Protein AF-A0A0G0A9K8-F1 (afdb_monomer_lite)

Structure (mmCIF, N/CA/C/O backbone):
data_AF-A0A0G0A9K8-F1
#
_entry.id   AF-A0A0G0A9K8-F1
#
loop_
_atom_site.group_PDB
_atom_site.id
_atom_site.type_symbol
_atom_site.label_atom_id
_atom_site.label_alt_id
_atom_site.label_comp_id
_atom_site.label_asym_id
_atom_site.label_entity_id
_atom_site.label_seq_id
_atom_site.pdbx_PDB_ins_code
_atom_site.Cartn_x
_atom_site.Cartn_y
_atom_site.Cartn_z
_atom_site.occupancy
_atom_site.B_iso_or_equiv
_atom_site.auth_seq_id
_atom_site.auth_comp_id
_atom_site.auth_asym_id
_atom_site.auth_atom_id
_atom_site.pdbx_PDB_model_num
ATOM 1 N N . MET A 1 1 ? 9.043 -8.212 -7.485 1.00 81.31 1 MET A N 1
ATOM 2 C CA . MET A 1 1 ? 7.709 -7.744 -7.931 1.00 81.31 1 MET A CA 1
ATOM 3 C C . MET A 1 1 ? 7.529 -8.102 -9.411 1.00 81.31 1 MET A C 1
ATOM 5 O O . MET A 1 1 ? 8.458 -7.882 -10.172 1.00 81.31 1 MET A O 1
ATOM 9 N N . THR A 1 2 ? 6.404 -8.692 -9.839 1.00 91.94 2 THR A N 1
ATOM 10 C CA . THR A 1 2 ? 6.157 -9.067 -11.262 1.00 91.94 2 THR A CA 1
ATOM 11 C C . THR A 1 2 ? 5.418 -7.984 -12.055 1.00 91.94 2 THR A C 1
ATOM 13 O O . THR A 1 2 ? 5.213 -8.096 -13.265 1.00 91.94 2 THR A O 1
ATOM 16 N N . ARG A 1 3 ? 5.012 -6.910 -11.375 1.00 93.94 3 ARG A N 1
ATOM 17 C CA . ARG A 1 3 ? 4.340 -5.746 -11.949 1.00 93.94 3 ARG A CA 1
ATOM 18 C C . ARG A 1 3 ? 4.954 -4.488 -11.365 1.00 93.94 3 ARG A C 1
ATOM 20 O O . ARG A 1 3 ? 5.275 -4.513 -10.195 1.00 93.94 3 ARG A O 1
ATOM 27 N N . THR A 1 4 ? 5.132 -3.418 -12.131 1.00 94.50 4 THR A N 1
ATOM 28 C CA . THR A 1 4 ? 5.605 -2.123 -11.610 1.00 94.50 4 THR A CA 1
ATOM 29 C C . THR A 1 4 ? 5.423 -1.006 -12.638 1.00 94.50 4 THR A C 1
ATOM 31 O O . THR A 1 4 ? 5.342 -1.245 -13.853 1.00 94.50 4 THR A O 1
ATOM 34 N N . ILE A 1 5 ? 5.386 0.232 -12.154 1.00 94.12 5 ILE A N 1
ATOM 35 C CA . ILE A 1 5 ? 5.440 1.443 -12.978 1.00 94.12 5 ILE A CA 1
ATOM 36 C C . ILE A 1 5 ? 6.920 1.789 -13.206 1.00 94.12 5 ILE A C 1
ATOM 38 O O . ILE A 1 5 ? 7.714 1.727 -12.278 1.00 94.12 5 ILE A O 1
ATOM 42 N N . GLY A 1 6 ? 7.306 2.153 -14.434 1.00 92.69 6 GLY A N 1
ATOM 43 C CA . GLY A 1 6 ? 8.718 2.365 -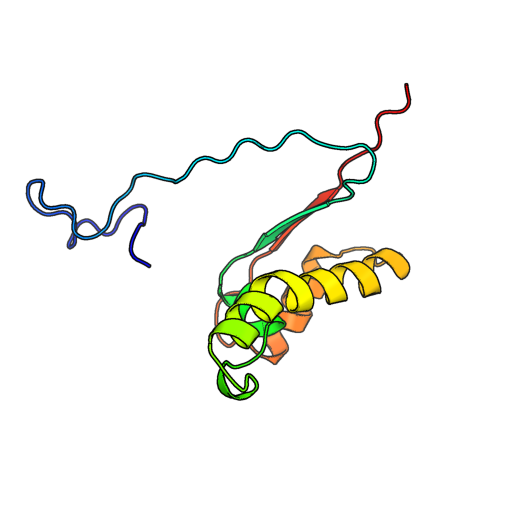14.794 1.00 92.69 6 GLY A CA 1
ATOM 44 C C . GLY A 1 6 ? 9.384 1.094 -15.325 1.00 92.69 6 GLY A C 1
ATOM 45 O O . GLY A 1 6 ? 8.764 0.399 -16.132 1.00 92.69 6 GLY A O 1
ATOM 46 N N . ASP A 1 7 ? 10.620 0.802 -14.911 1.00 92.94 7 ASP A N 1
ATOM 47 C CA . ASP A 1 7 ? 11.368 -0.419 -15.268 1.00 92.94 7 ASP A CA 1
ATOM 48 C C . ASP A 1 7 ? 11.401 -0.722 -16.775 1.00 92.94 7 ASP A C 1
ATOM 50 O O . ASP A 1 7 ? 11.196 -1.847 -17.233 1.00 92.94 7 ASP A O 1
ATOM 54 N N . PHE A 1 8 ? 11.658 0.315 -17.576 1.00 91.75 8 PHE A N 1
ATOM 55 C CA . PHE A 1 8 ? 11.599 0.236 -19.038 1.00 91.75 8 PHE A CA 1
ATOM 56 C C . PHE A 1 8 ? 12.572 -0.785 -19.635 1.00 91.75 8 PHE A C 1
ATOM 58 O O . PHE A 1 8 ? 12.260 -1.385 -20.661 1.00 91.75 8 PHE A O 1
ATOM 65 N N . MET A 1 9 ? 13.706 -1.048 -18.974 1.00 92.94 9 MET A N 1
ATOM 66 C CA . MET A 1 9 ? 14.647 -2.091 -19.402 1.00 92.94 9 MET A CA 1
ATOM 67 C C . MET A 1 9 ? 14.023 -3.497 -19.428 1.00 92.94 9 MET A C 1
ATOM 69 O O . MET A 1 9 ? 14.488 -4.354 -20.172 1.00 92.94 9 MET A O 1
ATOM 73 N N . PHE A 1 10 ? 12.952 -3.730 -18.662 1.00 90.88 10 PHE A N 1
ATOM 74 C CA . PHE A 1 10 ? 12.220 -5.000 -18.601 1.00 90.88 10 PHE A CA 1
ATOM 75 C C . PHE A 1 10 ? 10.943 -4.994 -19.456 1.00 90.88 10 PHE A C 1
ATOM 77 O O . PHE A 1 10 ? 10.134 -5.926 -19.399 1.00 90.88 10 PHE A O 1
ATOM 84 N N . LYS A 1 11 ? 10.760 -3.944 -20.264 1.00 89.25 11 LYS A N 1
ATOM 85 C CA . LYS A 1 11 ? 9.620 -3.740 -21.165 1.00 89.25 11 LYS A CA 1
ATOM 86 C C . LYS A 1 11 ? 10.050 -3.543 -22.633 1.00 89.25 11 LYS A C 1
ATOM 88 O O . LYS A 1 11 ? 9.515 -2.648 -23.289 1.00 89.25 11 LYS A O 1
ATOM 93 N N . PRO A 1 12 ? 11.007 -4.329 -23.177 1.00 84.94 12 PRO A N 1
ATOM 94 C CA . PRO A 1 12 ? 11.384 -4.190 -24.577 1.00 84.94 12 PRO A CA 1
ATOM 95 C C . PRO A 1 12 ? 10.258 -4.690 -25.491 1.00 84.94 12 PRO A C 1
ATOM 97 O O . PRO A 1 12 ? 9.663 -5.742 -25.239 1.00 84.94 12 PRO A O 1
ATOM 100 N N . ASP A 1 13 ? 9.978 -3.916 -26.539 1.00 79.81 13 ASP A N 1
ATOM 101 C CA . ASP A 1 13 ? 9.270 -4.303 -27.767 1.00 79.81 13 ASP A CA 1
ATOM 102 C C . ASP A 1 13 ? 8.100 -5.292 -27.591 1.00 79.81 13 ASP A C 1
ATOM 104 O O . ASP A 1 13 ? 8.002 -6.315 -28.264 1.00 79.81 13 ASP A O 1
ATOM 108 N N . GLY A 1 14 ? 7.183 -4.981 -26.669 1.00 70.31 14 GLY A N 1
ATOM 109 C CA . GLY A 1 14 ? 5.918 -5.705 -26.501 1.00 70.31 14 GLY A CA 1
ATOM 110 C C . GLY A 1 14 ? 5.979 -7.008 -25.693 1.00 70.31 14 GLY A C 1
ATOM 111 O O . GLY A 1 14 ? 4.924 -7.584 -25.434 1.00 70.31 14 GLY A O 1
ATOM 112 N N . LEU A 1 15 ? 7.156 -7.451 -25.236 1.00 75.50 15 LEU A N 1
ATOM 113 C CA . LEU A 1 15 ? 7.303 -8.660 -24.406 1.00 75.50 15 LEU A CA 1
ATOM 114 C C . LEU A 1 15 ? 6.962 -8.435 -22.923 1.00 75.50 15 LEU A C 1
ATOM 116 O O . LEU A 1 15 ? 6.642 -9.405 -22.245 1.00 75.50 15 LEU A O 1
ATOM 120 N N . ASN A 1 16 ? 7.017 -7.183 -22.439 1.00 79.75 16 ASN A N 1
ATOM 121 C CA . ASN A 1 16 ? 6.644 -6.732 -21.084 1.00 79.75 16 ASN A CA 1
ATOM 122 C C . ASN A 1 16 ? 6.786 -7.811 -19.993 1.00 79.75 16 ASN A C 1
ATOM 124 O O . ASN A 1 16 ? 5.792 -8.267 -19.427 1.00 79.75 16 ASN A O 1
ATOM 128 N N . ILE A 1 17 ? 8.030 -8.188 -19.678 1.00 89.75 17 ILE A N 1
ATOM 129 C CA . ILE A 1 17 ? 8.342 -9.205 -18.657 1.00 89.75 17 ILE A CA 1
ATOM 130 C C . ILE A 1 17 ? 7.813 -8.758 -17.283 1.00 89.75 17 ILE A C 1
ATOM 132 O O . ILE A 1 17 ? 7.393 -9.580 -16.472 1.00 89.75 17 ILE A O 1
ATOM 136 N N . ILE A 1 18 ? 7.785 -7.442 -17.050 1.00 92.81 18 ILE A N 1
ATOM 137 C CA . ILE A 1 18 ? 7.151 -6.811 -15.892 1.00 92.81 18 ILE A CA 1
ATOM 138 C C . ILE A 1 18 ? 5.969 -5.963 -16.373 1.00 92.81 18 ILE A C 1
ATOM 140 O O . ILE A 1 18 ? 6.130 -5.055 -17.192 1.00 92.81 18 ILE A O 1
ATOM 144 N N . SER A 1 19 ? 4.768 -6.231 -15.858 1.00 92.25 19 SER A N 1
ATOM 145 C CA . SER A 1 19 ? 3.543 -5.555 -16.314 1.00 92.25 19 SER A CA 1
ATOM 146 C C . SER A 1 19 ? 3.298 -4.219 -15.590 1.00 92.25 19 SER A C 1
ATOM 148 O O . SER A 1 19 ? 3.448 -4.155 -14.373 1.00 92.25 19 SER A O 1
ATOM 150 N N . PRO A 1 20 ? 2.872 -3.141 -16.276 1.00 92.06 20 PRO A N 1
ATOM 151 C CA . PRO A 1 20 ? 2.390 -1.921 -15.620 1.00 92.06 20 PRO A CA 1
ATOM 152 C C . PRO A 1 20 ? 0.900 -1.982 -15.237 1.00 92.06 20 PRO A C 1
ATOM 154 O O . PRO A 1 20 ? 0.369 -1.009 -14.708 1.00 92.06 20 PRO A O 1
ATOM 157 N N . ILE A 1 21 ? 0.200 -3.074 -15.558 1.00 94.00 21 ILE A N 1
ATOM 158 C CA . ILE A 1 21 ? -1.256 -3.168 -15.405 1.00 94.00 21 ILE A CA 1
ATOM 159 C C . ILE A 1 21 ? -1.600 -3.506 -13.945 1.00 94.00 21 ILE A C 1
ATOM 161 O O . ILE A 1 21 ? -1.190 -4.568 -13.463 1.00 94.00 21 ILE A O 1
ATOM 165 N N . PRO A 1 22 ? -2.361 -2.654 -13.234 1.00 95.62 22 PRO A N 1
ATOM 166 C CA . PRO A 1 22 ? -2.762 -2.928 -11.861 1.00 95.62 22 PRO A CA 1
ATOM 167 C C . PRO A 1 22 ? -3.892 -3.960 -11.804 1.00 95.62 22 PRO A C 1
ATOM 169 O O . PRO A 1 22 ? -4.692 -4.079 -12.733 1.00 95.62 22 PRO A O 1
ATOM 172 N N . ASP A 1 23 ? -4.003 -4.649 -10.672 1.00 93.62 23 ASP A N 1
ATOM 173 C CA . ASP A 1 23 ? -5.226 -5.364 -10.310 1.00 93.62 23 ASP A CA 1
ATOM 174 C C . ASP A 1 23 ? -6.166 -4.405 -9.570 1.00 93.62 23 ASP A C 1
ATOM 176 O O . ASP A 1 23 ? -5.739 -3.633 -8.710 1.00 93.62 23 ASP A O 1
ATOM 180 N N . ILE A 1 24 ? -7.453 -4.418 -9.930 1.00 95.12 24 ILE A N 1
ATOM 181 C CA . ILE A 1 24 ? -8.448 -3.484 -9.392 1.00 95.12 24 ILE A CA 1
ATOM 182 C C . ILE A 1 24 ? -9.510 -4.262 -8.624 1.00 95.12 24 ILE A C 1
ATOM 184 O O . ILE A 1 24 ? -10.295 -5.005 -9.214 1.00 95.12 24 ILE A O 1
ATOM 188 N N . THR A 1 25 ? -9.598 -4.003 -7.321 1.00 93.81 25 THR A N 1
ATOM 189 C CA . THR A 1 25 ? -10.632 -4.569 -6.448 1.00 93.81 25 THR A CA 1
ATOM 190 C C . THR A 1 25 ? -11.603 -3.479 -6.010 1.00 93.81 25 THR A C 1
ATOM 192 O O . THR A 1 25 ? -11.200 -2.397 -5.587 1.00 93.81 25 THR A O 1
ATOM 195 N N . LYS A 1 26 ? -12.907 -3.765 -6.094 1.00 95.31 26 LYS A N 1
ATOM 196 C CA . LYS A 1 26 ? -13.971 -2.899 -5.571 1.00 95.31 26 LYS A CA 1
ATOM 197 C C . LYS A 1 26 ? -14.601 -3.570 -4.361 1.00 95.31 26 LYS A C 1
ATOM 199 O O . LYS A 1 26 ? -15.173 -4.649 -4.488 1.00 95.31 26 LYS A O 1
ATOM 204 N N . ILE A 1 27 ? -14.514 -2.919 -3.208 1.00 91.44 27 ILE A N 1
ATOM 205 C CA . ILE A 1 27 ? -15.039 -3.433 -1.943 1.00 91.44 27 ILE A CA 1
ATOM 206 C C . ILE A 1 27 ? -16.210 -2.550 -1.515 1.00 91.44 27 ILE A C 1
ATOM 208 O O . ILE A 1 27 ? -16.113 -1.323 -1.526 1.00 91.44 27 ILE A O 1
ATOM 212 N N . LYS A 1 28 ? -17.338 -3.173 -1.163 1.00 93.31 28 LYS A N 1
ATOM 213 C CA . LYS A 1 28 ? -18.485 -2.467 -0.588 1.00 93.31 28 LYS A CA 1
ATOM 214 C C . LYS A 1 28 ? -18.254 -2.302 0.912 1.00 93.31 28 LYS A C 1
ATOM 216 O O . LYS A 1 28 ? -18.177 -3.307 1.611 1.00 93.31 28 LYS A O 1
ATOM 221 N N . LEU A 1 29 ? -18.203 -1.051 1.370 1.00 91.12 29 LEU A N 1
ATOM 222 C CA . LEU A 1 29 ? -18.062 -0.734 2.789 1.00 91.12 29 LEU A CA 1
ATOM 223 C C . LEU A 1 29 ? -19.239 -1.276 3.606 1.00 91.12 29 LEU A C 1
ATOM 225 O O . LEU A 1 29 ? -20.400 -1.219 3.173 1.00 91.12 29 LEU A O 1
ATOM 229 N N . LYS A 1 30 ? -18.922 -1.756 4.800 1.00 89.56 30 LYS A N 1
ATOM 230 C CA . LYS A 1 30 ? -19.844 -2.202 5.838 1.00 89.56 30 LYS A CA 1
ATOM 231 C C . LYS A 1 30 ? -19.802 -1.240 7.025 1.00 89.56 30 LYS A C 1
ATOM 233 O O . LYS A 1 30 ? -18.914 -0.407 7.158 1.00 89.56 30 LYS A O 1
ATOM 238 N N . SER A 1 31 ? -20.804 -1.332 7.893 1.00 87.69 31 SER A N 1
ATOM 239 C CA . SER A 1 31 ? -20.947 -0.463 9.072 1.00 87.69 31 SER A CA 1
ATOM 240 C C . SER A 1 31 ? -19.946 -0.749 10.199 1.00 87.69 31 SER A C 1
ATOM 242 O O . SER A 1 31 ? -19.843 0.032 11.150 1.00 87.69 31 SER A O 1
ATOM 244 N N . ASP A 1 32 ? -19.298 -1.908 10.141 1.00 85.69 32 ASP A N 1
ATOM 245 C CA . ASP A 1 32 ? -18.264 -2.382 11.056 1.00 85.69 32 ASP A CA 1
ATOM 246 C C . ASP A 1 32 ? -16.843 -2.184 10.509 1.00 85.69 32 ASP A C 1
ATOM 248 O O . ASP A 1 32 ? -15.890 -2.436 11.241 1.00 85.69 32 ASP A O 1
ATOM 252 N N . ASP A 1 33 ? -16.688 -1.680 9.279 1.00 84.69 33 ASP A N 1
ATOM 253 C CA . ASP A 1 33 ? -15.380 -1.283 8.760 1.00 84.69 33 ASP A CA 1
ATOM 254 C C . ASP A 1 33 ? -14.894 -0.021 9.492 1.00 84.69 33 ASP A C 1
ATOM 256 O O . ASP A 1 33 ? -15.627 0.964 9.610 1.00 84.69 33 ASP A O 1
ATOM 260 N N . THR A 1 34 ? -13.652 -0.043 9.978 1.00 82.69 34 THR A N 1
ATOM 261 C CA . THR A 1 34 ? -13.103 1.021 10.837 1.00 82.69 34 THR A CA 1
ATOM 262 C C . THR A 1 34 ? -11.996 1.828 10.170 1.00 82.69 34 THR A C 1
ATOM 264 O O . THR A 1 34 ? -11.971 3.050 10.282 1.00 82.69 34 THR A O 1
ATOM 267 N N . PHE A 1 35 ? -11.076 1.168 9.462 1.00 85.25 35 PHE A N 1
ATOM 268 C CA . PHE A 1 35 ? -9.913 1.818 8.856 1.00 85.25 35 PHE A CA 1
ATOM 269 C C . PHE A 1 35 ? -9.520 1.143 7.544 1.00 85.25 35 PHE A C 1
ATOM 271 O O . PHE A 1 35 ? -9.740 -0.054 7.360 1.00 85.25 35 PHE A O 1
ATOM 278 N N . ILE A 1 36 ? -8.866 1.904 6.670 1.00 87.38 36 ILE A N 1
ATOM 279 C CA . ILE A 1 36 ? -8.063 1.382 5.561 1.00 87.38 36 ILE A CA 1
ATOM 280 C C . ILE A 1 36 ? -6.601 1.682 5.870 1.00 87.38 36 ILE A C 1
ATOM 282 O O . ILE A 1 36 ? -6.261 2.790 6.283 1.00 87.38 36 ILE A O 1
ATOM 286 N N . VAL A 1 37 ? -5.741 0.691 5.653 1.00 86.75 37 VAL A N 1
ATOM 287 C CA . VAL A 1 37 ? -4.301 0.787 5.890 1.00 86.75 37 VAL A CA 1
ATOM 288 C C . VAL A 1 37 ? -3.575 0.472 4.588 1.00 86.75 37 VAL A C 1
ATOM 290 O O . VAL A 1 37 ? -3.792 -0.582 3.994 1.00 86.75 37 VAL A O 1
ATOM 293 N N . LEU A 1 38 ? -2.737 1.402 4.137 1.00 89.62 38 LEU A N 1
ATOM 294 C CA . LEU A 1 38 ? -1.875 1.253 2.965 1.00 89.62 38 LEU A CA 1
ATOM 295 C C . LEU A 1 38 ? -0.431 1.383 3.436 1.00 89.62 38 LEU A C 1
ATOM 297 O O . LEU A 1 38 ? -0.066 2.413 4.000 1.00 89.62 38 LEU A O 1
ATOM 301 N N . VAL A 1 39 ? 0.383 0.356 3.221 1.00 89.31 39 VAL A N 1
ATOM 302 C CA . VAL A 1 39 ? 1.787 0.349 3.647 1.00 89.31 39 VAL A CA 1
ATOM 303 C C . VAL A 1 39 ? 2.668 -0.302 2.580 1.00 89.31 39 VAL A C 1
ATOM 305 O O . VAL A 1 39 ? 2.168 -1.095 1.776 1.00 89.31 39 VAL A O 1
ATOM 308 N N . CYS A 1 40 ? 3.954 0.050 2.550 1.00 92.31 40 CYS A N 1
ATOM 309 C CA . CYS A 1 40 ? 4.944 -0.635 1.712 1.00 92.31 40 CYS A CA 1
ATOM 310 C C . CYS A 1 40 ? 5.371 -1.984 2.316 1.00 92.31 40 CYS A C 1
ATOM 312 O O . CYS A 1 40 ? 5.069 -2.297 3.470 1.00 92.31 40 CYS A O 1
ATOM 314 N N . ASP A 1 41 ? 6.078 -2.777 1.516 1.00 88.12 41 ASP A N 1
ATOM 315 C CA . ASP A 1 41 ? 6.684 -4.057 1.898 1.00 88.12 41 ASP A CA 1
ATOM 316 C C . ASP A 1 41 ? 7.558 -3.957 3.149 1.00 88.12 41 ASP A C 1
ATOM 318 O O . ASP A 1 41 ? 7.377 -4.776 4.044 1.00 88.12 41 ASP A O 1
ATOM 322 N N . GLY A 1 42 ? 8.373 -2.908 3.296 1.00 89.19 42 GLY A N 1
ATOM 323 C CA . GLY A 1 42 ? 9.180 -2.704 4.505 1.00 89.19 42 GLY A CA 1
ATOM 324 C C . GLY A 1 42 ? 8.363 -2.746 5.808 1.00 89.19 42 GLY A C 1
ATOM 325 O O . GLY A 1 42 ? 8.819 -3.293 6.814 1.00 89.19 42 GLY A O 1
ATOM 326 N N . VAL A 1 43 ? 7.116 -2.255 5.784 1.00 87.12 43 VAL A N 1
ATOM 327 C CA . VAL A 1 43 ? 6.193 -2.336 6.929 1.00 87.12 43 VAL A CA 1
ATOM 328 C C . VAL A 1 43 ? 5.548 -3.714 7.047 1.00 87.12 43 VAL A C 1
ATOM 330 O O . VAL A 1 43 ? 5.451 -4.248 8.154 1.00 87.12 43 VAL A O 1
ATOM 333 N N . TRP A 1 44 ? 5.109 -4.300 5.931 1.00 81.25 44 TRP A N 1
ATOM 334 C CA . TRP A 1 44 ? 4.522 -5.643 5.930 1.00 81.25 44 TRP A CA 1
ATOM 335 C C . TRP A 1 44 ? 5.497 -6.698 6.457 1.00 81.25 44 TRP A C 1
ATOM 337 O O . TRP A 1 44 ? 5.120 -7.506 7.304 1.00 81.25 44 TRP A O 1
ATOM 347 N N . GLU A 1 45 ? 6.748 -6.661 6.007 1.00 77.44 45 GLU A N 1
ATOM 348 C CA . GLU A 1 45 ? 7.817 -7.568 6.424 1.00 77.44 45 GLU A CA 1
ATOM 349 C C . GLU A 1 45 ? 8.185 -7.363 7.894 1.00 77.44 45 GLU A C 1
ATOM 351 O O . GLU A 1 45 ? 8.221 -8.325 8.666 1.00 77.44 45 GLU A O 1
ATOM 356 N N . GLY A 1 46 ? 8.367 -6.106 8.315 1.00 74.56 46 GLY A N 1
ATOM 357 C CA . GLY A 1 46 ? 8.709 -5.792 9.701 1.00 74.56 46 GLY A CA 1
ATOM 358 C C . GLY A 1 46 ? 7.619 -6.196 10.702 1.00 74.56 46 GLY A C 1
ATOM 359 O O . GLY A 1 46 ? 7.917 -6.553 11.841 1.00 74.56 46 GLY A O 1
ATOM 360 N N . ILE A 1 47 ? 6.347 -6.177 10.292 1.00 71.25 47 ILE A N 1
ATOM 361 C CA . ILE A 1 47 ? 5.219 -6.545 11.157 1.00 71.25 47 ILE A CA 1
ATOM 362 C C . ILE A 1 47 ? 4.911 -8.049 11.122 1.00 71.25 47 ILE A C 1
ATOM 364 O O . ILE A 1 47 ? 4.542 -8.613 12.157 1.00 71.25 47 ILE A O 1
ATOM 368 N N . ALA A 1 48 ? 5.022 -8.699 9.962 1.00 65.00 48 ALA A N 1
ATOM 369 C CA . ALA A 1 48 ? 4.827 -10.144 9.858 1.00 65.00 48 ALA A CA 1
ATOM 370 C C . ALA A 1 48 ? 5.961 -10.919 10.551 1.00 65.00 48 ALA A C 1
ATOM 372 O O . ALA A 1 48 ? 5.726 -12.008 11.070 1.00 65.00 48 ALA A O 1
ATOM 373 N N . GLY A 1 49 ? 7.158 -10.332 10.636 1.00 55.94 49 GLY A N 1
ATOM 374 C CA . GLY A 1 49 ? 8.348 -10.994 11.154 1.00 55.94 49 GLY A CA 1
ATOM 375 C C . GLY A 1 49 ? 9.033 -11.863 10.089 1.00 55.94 49 GLY A C 1
ATOM 376 O O . GLY A 1 49 ? 8.471 -12.111 9.020 1.00 55.94 49 GLY A O 1
ATOM 377 N N . PRO A 1 50 ? 10.271 -12.319 10.348 1.00 54.75 50 PRO A N 1
ATOM 378 C CA . PRO A 1 50 ? 11.065 -13.036 9.358 1.00 54.75 50 PRO A CA 1
ATOM 379 C C . PRO A 1 50 ? 10.412 -14.378 8.979 1.00 54.75 50 PRO A C 1
ATOM 381 O O . PRO A 1 50 ? 9.953 -15.090 9.871 1.00 54.75 50 PRO A O 1
ATOM 384 N N . PRO A 1 51 ? 10.456 -14.805 7.701 1.00 53.50 51 PRO A N 1
A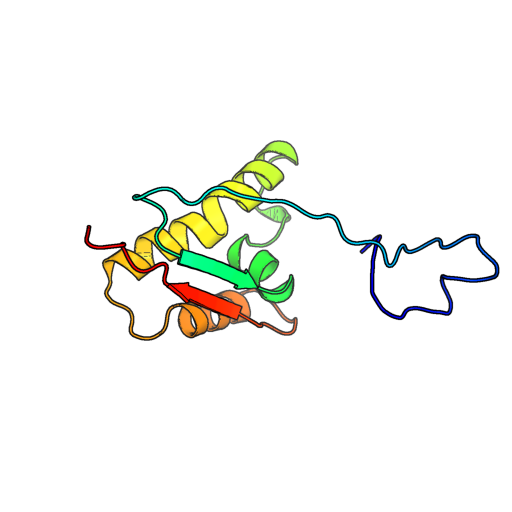TOM 385 C CA . PRO A 1 51 ? 9.878 -16.075 7.243 1.00 53.50 51 PRO A CA 1
ATOM 386 C C . PRO A 1 51 ? 10.326 -17.309 8.051 1.00 53.50 51 PRO A C 1
ATOM 388 O O . PRO A 1 51 ? 9.619 -18.309 8.125 1.00 53.50 51 PRO A O 1
ATOM 391 N N . SER A 1 52 ? 11.496 -17.236 8.694 1.00 52.19 52 SER A N 1
ATOM 392 C CA . SER A 1 52 ? 12.074 -18.298 9.522 1.00 52.19 52 SER A CA 1
ATOM 393 C C . SER A 1 52 ? 11.276 -18.642 10.786 1.00 52.19 52 SER A C 1
ATOM 395 O O . SER A 1 52 ? 11.538 -19.686 11.386 1.00 52.19 52 SER A O 1
ATOM 397 N N . CYS A 1 53 ? 10.322 -17.809 11.215 1.00 48.97 53 CYS A N 1
ATOM 398 C CA . CYS A 1 53 ? 9.460 -18.118 12.359 1.00 48.97 53 CYS A CA 1
ATOM 399 C C . CYS A 1 53 ? 8.208 -18.938 11.991 1.00 48.97 53 CYS A C 1
ATOM 401 O O . CYS A 1 53 ? 7.520 -19.425 12.894 1.00 48.97 53 CYS A O 1
ATOM 403 N N . PHE A 1 54 ? 7.939 -19.150 10.699 1.00 54.53 54 PHE A N 1
ATOM 404 C CA . PHE A 1 54 ? 6.783 -19.906 10.224 1.00 54.53 54 PHE A CA 1
ATOM 405 C C . PHE A 1 54 ? 7.174 -21.348 9.908 1.00 54.53 54 PHE A C 1
ATOM 407 O O . PHE A 1 54 ? 8.219 -21.618 9.320 1.00 54.53 54 PHE A O 1
ATOM 414 N N . LYS A 1 55 ? 6.342 -22.298 10.348 1.00 52.72 55 LYS A N 1
ATOM 415 C CA . LYS A 1 55 ? 6.645 -23.730 10.217 1.00 52.72 55 LYS A CA 1
ATOM 416 C C . LYS A 1 55 ? 6.373 -24.270 8.812 1.00 52.72 55 LYS A C 1
ATOM 418 O O . LYS A 1 55 ? 6.956 -25.289 8.454 1.00 52.72 55 LYS A O 1
ATOM 423 N N . ASP A 1 56 ? 5.527 -23.595 8.038 1.00 62.69 56 ASP A N 1
ATOM 424 C CA . ASP A 1 56 ? 5.233 -23.903 6.641 1.00 62.69 56 ASP A CA 1
ATOM 425 C C . ASP A 1 56 ? 4.659 -22.679 5.892 1.00 62.69 56 ASP A C 1
ATOM 427 O O . ASP A 1 56 ? 4.288 -21.665 6.491 1.00 62.69 56 ASP A O 1
ATOM 431 N N . GLU A 1 57 ? 4.627 -22.780 4.560 1.00 55.72 57 GLU A N 1
ATOM 432 C CA . GLU A 1 57 ? 4.246 -21.714 3.620 1.00 55.72 57 GLU A CA 1
ATOM 433 C C . GLU A 1 57 ? 2.754 -21.331 3.729 1.00 55.72 57 GLU A C 1
ATOM 435 O O . GLU A 1 57 ? 2.405 -20.160 3.595 1.00 55.72 57 GLU A O 1
ATOM 440 N N . GLN A 1 58 ? 1.873 -22.277 4.087 1.00 56.69 58 GLN A N 1
ATOM 441 C CA . GLN A 1 58 ? 0.445 -22.003 4.319 1.00 56.69 58 GLN A CA 1
ATOM 442 C C . GLN A 1 58 ? 0.208 -21.241 5.627 1.00 56.69 58 GLN A C 1
ATOM 444 O O . GLN A 1 58 ? -0.645 -20.350 5.684 1.00 56.69 58 GLN A O 1
ATOM 449 N N . GLN A 1 59 ? 0.964 -21.559 6.681 1.00 58.72 59 GLN A N 1
ATOM 450 C CA . GLN A 1 59 ? 0.940 -20.810 7.931 1.00 58.72 59 GLN A CA 1
ATOM 451 C C . GLN A 1 59 ? 1.494 -19.397 7.721 1.00 58.72 59 GLN A C 1
ATOM 453 O O . GLN A 1 59 ? 0.919 -18.448 8.253 1.00 58.72 59 GLN A O 1
ATOM 458 N N . PHE A 1 60 ? 2.552 -19.245 6.919 1.00 56.56 60 PHE A N 1
ATOM 459 C CA . PHE A 1 60 ? 3.079 -17.934 6.544 1.00 56.56 60 PHE A CA 1
ATOM 460 C C . PHE A 1 60 ? 2.022 -17.083 5.834 1.00 56.56 60 PHE A C 1
ATOM 462 O O . PHE A 1 60 ? 1.713 -15.998 6.314 1.00 56.56 60 PHE A O 1
ATOM 469 N N . GLU A 1 61 ? 1.393 -17.579 4.764 1.00 58.16 61 GLU A N 1
ATOM 470 C CA . GLU A 1 61 ? 0.362 -16.828 4.029 1.00 58.16 61 GLU A CA 1
ATOM 471 C C . GLU A 1 61 ? -0.840 -16.447 4.911 1.00 58.16 61 GLU A C 1
ATOM 473 O O . GLU A 1 61 ? -1.341 -15.317 4.847 1.00 58.16 61 GLU A O 1
ATOM 478 N N . TRP A 1 62 ? -1.287 -17.366 5.774 1.00 57.50 62 TRP A N 1
ATOM 479 C CA . TRP A 1 62 ? -2.386 -17.113 6.704 1.00 57.50 62 TRP A CA 1
ATOM 480 C C . TRP A 1 62 ? -2.025 -16.071 7.769 1.00 57.50 62 TRP A C 1
ATOM 482 O O . TRP A 1 62 ? -2.836 -15.187 8.057 1.00 57.50 62 TRP A O 1
ATOM 492 N N . GLU A 1 63 ? -0.838 -16.155 8.375 1.00 56.84 63 GLU A N 1
ATOM 493 C CA . GLU A 1 63 ? -0.401 -15.222 9.419 1.00 56.84 63 GLU A CA 1
ATOM 494 C C . GLU A 1 63 ? 0.002 -13.851 8.853 1.00 56.84 63 GLU A C 1
ATOM 496 O O . GLU A 1 63 ? -0.311 -12.827 9.472 1.00 56.84 63 GLU A O 1
ATOM 501 N N . TYR A 1 64 ? 0.580 -13.818 7.651 1.00 57.22 64 TYR A N 1
ATOM 502 C CA . TYR A 1 64 ? 0.870 -12.605 6.883 1.00 57.22 64 TYR A CA 1
ATOM 503 C C . TYR A 1 64 ? -0.423 -11.860 6.515 1.00 57.22 64 TYR A C 1
ATOM 505 O O . TYR A 1 64 ? -0.514 -10.649 6.710 1.00 57.22 64 TYR A O 1
ATOM 513 N N . SER A 1 65 ? -1.468 -12.584 6.091 1.00 56.75 65 SER A N 1
ATOM 514 C CA . SER A 1 65 ? -2.785 -11.987 5.813 1.00 56.75 65 SER A CA 1
ATOM 515 C C . SER A 1 65 ? -3.576 -11.597 7.068 1.00 56.75 65 SER A C 1
ATOM 517 O O . SER A 1 65 ? -4.297 -10.602 7.036 1.00 56.75 65 SER A O 1
ATOM 519 N N . ASN A 1 66 ? -3.487 -12.355 8.172 1.00 52.00 66 ASN A N 1
ATOM 520 C CA . ASN A 1 66 ? -4.464 -12.238 9.270 1.00 52.00 66 ASN A CA 1
ATOM 521 C C . ASN A 1 66 ? -3.902 -11.848 10.648 1.00 52.00 66 ASN A C 1
ATOM 523 O O . ASN A 1 66 ? -4.686 -11.434 11.504 1.00 52.00 66 ASN A O 1
ATOM 527 N N . ARG A 1 67 ? -2.595 -11.983 10.926 1.00 54.84 67 ARG A N 1
ATOM 528 C CA . ARG A 1 67 ? -2.057 -11.813 12.295 1.00 54.84 67 ARG A CA 1
ATOM 529 C C . ARG A 1 67 ? -1.101 -10.646 12.495 1.00 54.84 67 ARG A C 1
ATOM 531 O O . ARG A 1 67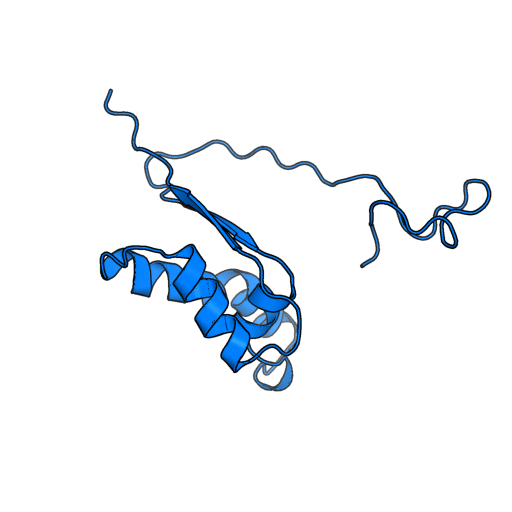 ? -1.142 -10.079 13.583 1.00 54.84 67 ARG A O 1
ATOM 538 N N . GLY A 1 68 ? -0.299 -10.257 11.505 1.00 58.44 68 GLY A N 1
ATOM 539 C CA . GLY A 1 68 ? 0.675 -9.169 11.673 1.00 58.44 68 GLY A CA 1
ATOM 540 C C . GLY A 1 68 ? 0.002 -7.815 11.928 1.00 58.44 68 GLY A C 1
ATOM 541 O O . GLY A 1 68 ? -0.057 -7.320 13.057 1.00 58.44 68 GLY A O 1
ATOM 542 N N . ILE A 1 69 ? -0.564 -7.228 10.872 1.00 60.84 69 ILE A N 1
ATOM 543 C CA . ILE A 1 69 ? -1.236 -5.925 10.957 1.00 60.84 69 ILE A CA 1
ATOM 544 C C . ILE A 1 69 ? -2.553 -6.032 11.731 1.00 60.84 69 ILE A C 1
ATOM 546 O O . ILE A 1 69 ? -2.820 -5.192 12.582 1.00 60.84 69 ILE A O 1
ATOM 550 N N . GLY A 1 70 ? -3.346 -7.088 11.526 1.00 60.91 70 GLY A N 1
ATOM 551 C CA . GLY A 1 70 ? -4.647 -7.248 12.190 1.00 60.91 70 GLY A CA 1
ATOM 552 C C . GLY A 1 70 ? -4.567 -7.197 13.721 1.00 60.91 70 GLY A C 1
ATOM 553 O O . GLY A 1 70 ? -5.389 -6.538 14.362 1.00 60.91 70 GLY A O 1
ATOM 554 N N . ARG A 1 71 ? -3.543 -7.819 14.324 1.00 62.03 71 ARG A N 1
ATOM 555 C CA . ARG A 1 71 ? -3.340 -7.793 15.779 1.00 62.03 71 ARG A CA 1
ATOM 556 C C . ARG A 1 71 ? -2.855 -6.432 16.270 1.00 62.03 71 ARG A C 1
ATOM 558 O O . ARG A 1 71 ? -3.391 -5.939 17.253 1.00 62.03 71 ARG A O 1
ATOM 565 N N . LEU A 1 72 ? -1.905 -5.817 15.567 1.00 61.62 72 LEU A N 1
ATOM 566 C CA . LEU A 1 72 ? -1.427 -4.460 15.857 1.00 61.62 72 LEU A CA 1
ATOM 567 C C . LEU A 1 72 ? -2.538 -3.422 15.783 1.00 61.62 72 LEU A C 1
ATOM 569 O O . LEU A 1 72 ? -2.673 -2.608 16.689 1.00 61.62 72 LEU A O 1
ATOM 573 N N . LEU A 1 73 ? -3.366 -3.492 14.741 1.00 62.84 73 LEU A N 1
ATOM 574 C CA . LEU A 1 73 ? -4.558 -2.667 14.616 1.00 62.84 73 LEU A CA 1
ATOM 575 C C . LEU A 1 73 ? -5.506 -2.935 15.785 1.00 62.84 73 LEU A C 1
ATOM 577 O O . LEU A 1 73 ? -5.936 -1.996 16.436 1.00 62.84 73 LEU A O 1
ATOM 581 N N . THR A 1 74 ? -5.790 -4.194 16.121 1.00 60.84 74 THR A N 1
ATOM 582 C CA . THR A 1 74 ? -6.714 -4.523 17.222 1.00 60.84 74 THR A CA 1
ATOM 583 C C . THR A 1 74 ? -6.200 -4.051 18.592 1.00 60.84 74 THR A C 1
ATOM 585 O O . THR A 1 74 ? -6.992 -3.597 19.422 1.00 60.84 74 THR A O 1
ATOM 588 N N . GLU A 1 75 ? -4.891 -4.144 18.839 1.00 61.59 75 GLU A N 1
ATOM 589 C CA . GLU A 1 75 ? -4.245 -3.697 20.079 1.00 61.59 75 GLU A CA 1
ATOM 590 C C . GLU A 1 75 ? -4.183 -2.156 20.151 1.00 61.59 75 GLU A C 1
ATOM 592 O O . GLU A 1 75 ? -4.601 -1.598 21.165 1.00 61.59 75 GLU A O 1
ATOM 597 N N . ASN A 1 76 ? -3.800 -1.466 19.067 1.00 54.47 76 ASN A N 1
ATOM 598 C CA . ASN A 1 76 ? -3.664 -0.001 19.041 1.00 54.47 76 ASN A CA 1
ATOM 599 C C . ASN A 1 76 ? -4.998 0.756 18.896 1.00 54.47 76 ASN A C 1
ATOM 601 O O . ASN A 1 76 ? -5.157 1.833 19.473 1.00 54.47 76 ASN A O 1
ATOM 605 N N . ILE A 1 77 ? -5.996 0.198 18.194 1.00 55.62 77 ILE A N 1
ATOM 606 C CA . ILE A 1 77 ? -7.356 0.776 18.111 1.00 55.62 77 ILE A CA 1
ATOM 607 C C . ILE A 1 77 ? -8.003 0.808 19.503 1.00 55.62 77 ILE A C 1
ATOM 609 O O . ILE A 1 77 ? -8.745 1.735 19.827 1.00 55.62 77 ILE A O 1
ATOM 613 N N . ARG A 1 78 ? -7.704 -0.174 20.367 1.00 49.91 78 ARG A N 1
ATOM 614 C CA . ARG A 1 78 ? -8.194 -0.181 21.755 1.00 49.91 78 ARG A CA 1
ATOM 615 C C . ARG A 1 78 ? -7.550 0.903 22.616 1.00 49.91 78 ARG A C 1
ATOM 617 O O . ARG A 1 78 ? -8.192 1.387 23.547 1.00 49.91 78 ARG A O 1
ATOM 624 N N . THR A 1 79 ? -6.321 1.299 22.310 1.00 49.81 79 THR A N 1
ATOM 625 C CA . THR A 1 79 ? -5.535 2.221 23.133 1.00 49.81 79 THR A CA 1
ATOM 626 C C . THR A 1 79 ? -5.520 3.653 22.607 1.00 49.81 79 THR A C 1
ATOM 628 O O . THR A 1 79 ? -4.548 4.332 22.875 1.00 49.81 79 THR A O 1
ATOM 631 N N . HIS A 1 80 ? -6.547 4.141 21.892 1.00 50.41 80 HIS A N 1
ATOM 632 C CA . HIS A 1 80 ? -6.705 5.578 21.554 1.00 50.41 80 HIS A CA 1
ATOM 633 C C . HIS A 1 80 ? -5.397 6.265 21.082 1.00 50.41 80 HIS A C 1
ATOM 635 O O . HIS A 1 80 ? -5.150 7.427 21.402 1.00 50.41 80 HIS A O 1
ATOM 641 N N . GLY A 1 81 ? -4.516 5.529 20.393 1.00 53.03 81 GLY A 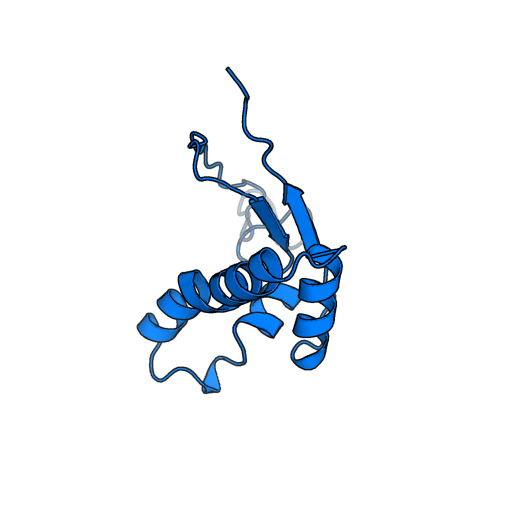N 1
ATOM 642 C CA . GLY A 1 81 ? -3.181 6.010 20.060 1.00 53.03 81 GLY A CA 1
ATOM 643 C C . GLY A 1 81 ? -3.305 7.114 19.026 1.00 53.03 81 GLY A C 1
ATOM 644 O O . GLY A 1 81 ? -3.839 6.883 17.944 1.00 53.03 81 GLY A O 1
ATOM 645 N N . GLU A 1 82 ? -2.836 8.315 19.358 1.00 64.06 82 GLU A N 1
ATOM 646 C CA . GLU A 1 82 ? -3.065 9.539 18.580 1.00 64.06 82 GLU A CA 1
ATOM 647 C C . GLU A 1 82 ? -2.468 9.497 17.155 1.00 64.06 82 GLU A C 1
ATOM 649 O O . GLU A 1 82 ? -2.673 10.431 16.380 1.00 64.06 82 GLU A O 1
ATOM 654 N N . ASN A 1 83 ? -1.753 8.428 16.762 1.00 79.94 83 ASN A N 1
ATOM 655 C CA . ASN A 1 83 ? -1.232 8.274 15.405 1.00 79.94 83 ASN A CA 1
ATOM 656 C C . ASN A 1 83 ? -0.903 6.813 15.017 1.00 79.94 83 ASN A C 1
ATOM 658 O O . ASN A 1 83 ? 0.259 6.412 14.981 1.00 79.94 83 ASN A O 1
ATOM 662 N N . LEU A 1 84 ? -1.916 6.026 14.639 1.00 82.44 84 LEU A N 1
ATOM 663 C CA . LEU A 1 84 ? -1.740 4.625 14.222 1.00 82.44 84 LEU A CA 1
ATOM 664 C C . LEU A 1 84 ? -0.708 4.428 13.090 1.00 82.44 84 LEU A C 1
ATOM 666 O O . LEU A 1 84 ? -0.005 3.421 13.065 1.00 82.44 84 LEU A O 1
ATOM 670 N N . ALA A 1 85 ? -0.602 5.372 12.149 1.00 87.94 85 ALA A N 1
ATOM 671 C CA . ALA A 1 85 ? 0.373 5.283 11.059 1.00 87.94 85 ALA A CA 1
ATOM 672 C C . ALA A 1 85 ? 1.816 5.334 11.583 1.00 87.94 85 ALA A C 1
ATOM 674 O O . ALA A 1 85 ? 2.665 4.564 11.132 1.00 87.94 85 ALA A O 1
ATOM 675 N N . LYS A 1 86 ? 2.075 6.206 12.564 1.00 88.88 86 LYS A N 1
ATOM 676 C CA . LYS A 1 86 ? 3.370 6.304 13.239 1.00 88.88 86 LYS A CA 1
ATOM 677 C C . LYS A 1 86 ? 3.712 4.999 13.955 1.00 88.88 86 LYS A C 1
ATOM 679 O O . LYS A 1 86 ? 4.800 4.476 13.740 1.00 88.88 86 LYS A O 1
ATOM 684 N N . ASP A 1 87 ? 2.774 4.445 14.721 1.00 85.31 87 ASP A N 1
ATOM 685 C CA . ASP A 1 87 ? 3.007 3.214 15.487 1.00 85.31 87 ASP A CA 1
ATOM 686 C C . ASP A 1 87 ? 3.344 2.021 14.576 1.00 85.31 87 ASP A C 1
ATOM 688 O O . ASP A 1 87 ? 4.211 1.205 14.899 1.00 85.31 87 ASP A O 1
ATOM 692 N N . LEU A 1 88 ? 2.681 1.923 13.414 1.00 85.00 88 LEU A N 1
ATOM 693 C CA . LEU A 1 88 ? 2.973 0.894 12.410 1.00 85.00 88 LEU A CA 1
ATOM 694 C C . LEU A 1 88 ? 4.407 1.015 11.879 1.00 85.00 88 LEU A C 1
ATOM 696 O O . LEU A 1 88 ? 5.116 0.011 11.807 1.00 85.00 88 LEU A O 1
ATOM 700 N N . VAL A 1 89 ? 4.839 2.232 11.536 1.00 89.75 89 VAL A N 1
ATOM 701 C CA . VAL A 1 89 ? 6.192 2.490 11.021 1.00 89.75 89 VAL A CA 1
ATOM 702 C C . VAL A 1 89 ? 7.244 2.251 12.099 1.00 89.75 89 VAL A C 1
ATOM 704 O O . VAL A 1 89 ? 8.206 1.530 11.851 1.00 89.75 89 VAL A O 1
ATOM 707 N N . GLU A 1 90 ? 7.061 2.798 13.303 1.00 87.62 90 GLU A N 1
ATOM 708 C CA . GLU A 1 90 ? 8.015 2.627 14.404 1.00 87.62 90 GLU A CA 1
ATOM 709 C C . GLU A 1 90 ? 8.213 1.153 14.734 1.00 87.62 90 GLU A C 1
ATOM 711 O O . GLU A 1 90 ? 9.347 0.707 14.900 1.00 87.62 90 GLU A O 1
ATOM 716 N N . LYS A 1 91 ? 7.137 0.365 14.767 1.00 82.50 91 LYS A N 1
ATOM 717 C CA . LYS A 1 91 ? 7.260 -1.068 15.019 1.00 82.50 91 LYS A CA 1
ATOM 718 C C . LYS A 1 91 ? 7.931 -1.814 13.870 1.00 82.50 91 LYS A C 1
ATOM 720 O O . LYS A 1 91 ? 8.768 -2.668 14.142 1.00 82.50 91 LYS A O 1
ATOM 725 N N . ALA A 1 92 ? 7.605 -1.494 12.620 1.00 85.00 92 ALA A N 1
ATOM 726 C CA . ALA A 1 92 ? 8.251 -2.117 11.468 1.00 85.00 92 ALA A CA 1
ATOM 727 C C . ALA A 1 92 ? 9.765 -1.872 11.444 1.00 85.00 92 ALA A C 1
ATOM 729 O O . ALA A 1 92 ? 10.523 -2.809 11.214 1.00 85.00 92 ALA A O 1
ATOM 730 N N . LEU A 1 93 ? 10.209 -0.656 11.778 1.00 87.69 93 LEU A N 1
ATOM 731 C CA . LEU A 1 93 ? 11.629 -0.284 11.827 1.00 87.69 93 LEU A CA 1
ATOM 732 C C . LEU A 1 93 ? 12.456 -1.095 12.838 1.00 87.69 93 LEU A C 1
ATOM 734 O O . LEU A 1 93 ? 13.677 -1.121 12.740 1.00 87.69 93 LEU A O 1
ATOM 738 N N . HIS A 1 94 ? 11.828 -1.768 13.808 1.00 84.12 94 HIS A N 1
ATOM 739 C CA . HIS A 1 94 ? 12.554 -2.670 14.711 1.00 84.12 94 HIS A CA 1
ATOM 740 C C . HIS A 1 94 ? 12.987 -3.974 14.027 1.00 84.12 94 HIS A C 1
ATOM 742 O O . HIS A 1 94 ? 13.867 -4.664 14.539 1.00 84.12 94 HIS A O 1
ATOM 748 N N . PHE A 1 95 ? 12.351 -4.331 12.911 1.00 80.44 95 PHE A N 1
ATOM 749 C CA . PHE A 1 95 ? 12.510 -5.627 12.251 1.00 80.44 95 PHE A CA 1
ATOM 750 C C . PHE A 1 95 ? 12.829 -5.516 10.755 1.00 80.44 95 PHE A C 1
ATOM 752 O O . PHE A 1 95 ? 13.189 -6.520 10.149 1.00 80.44 95 PHE A O 1
ATOM 759 N N . SER A 1 96 ? 12.690 -4.326 10.170 1.00 82.44 96 SER A N 1
ATOM 760 C CA . SER A 1 96 ? 12.937 -4.047 8.759 1.00 82.44 96 SER A CA 1
ATOM 761 C C . SER A 1 96 ? 14.090 -3.064 8.595 1.00 82.44 96 SER A C 1
ATOM 763 O O . SER A 1 96 ? 14.166 -2.059 9.301 1.00 82.44 96 SER A O 1
ATOM 765 N N . GLU A 1 97 ? 14.969 -3.355 7.640 1.00 87.81 97 GLU A N 1
ATOM 766 C CA . GLU A 1 97 ? 16.047 -2.457 7.207 1.00 87.81 97 GLU A CA 1
ATOM 767 C C . GLU A 1 97 ? 15.652 -1.626 5.969 1.00 87.81 97 GLU A C 1
ATOM 769 O O . GLU A 1 97 ? 16.452 -0.823 5.488 1.00 87.81 97 GLU A O 1
ATOM 774 N N . ASP A 1 98 ? 14.432 -1.803 5.448 1.00 90.50 98 ASP A N 1
ATOM 775 C CA . ASP A 1 98 ? 13.931 -1.085 4.273 1.00 90.50 98 ASP A CA 1
ATOM 776 C C . ASP A 1 98 ? 13.170 0.200 4.656 1.00 90.50 98 ASP A C 1
ATOM 778 O O . ASP A 1 98 ? 12.801 0.454 5.810 1.00 90.50 98 ASP A O 1
ATOM 782 N N . ASN A 1 99 ? 12.890 1.027 3.654 1.00 94.56 99 ASN A N 1
ATOM 783 C CA . ASN A 1 99 ? 12.019 2.180 3.762 1.00 94.56 99 ASN A CA 1
ATOM 784 C C . ASN A 1 99 ? 10.634 1.757 4.262 1.00 94.56 99 ASN A C 1
ATOM 786 O O . ASN A 1 99 ? 9.955 0.921 3.667 1.00 94.56 99 ASN A O 1
ATOM 790 N N . CYS A 1 100 ? 10.175 2.415 5.324 1.00 92.88 100 CYS A N 1
ATOM 791 C CA . CYS A 1 100 ? 8.872 2.165 5.923 1.00 92.88 100 CYS A CA 1
ATOM 792 C C . CYS A 1 100 ? 7.941 3.363 5.699 1.00 92.88 100 CYS A C 1
ATOM 794 O O . CYS A 1 100 ? 8.244 4.489 6.091 1.00 92.88 100 CYS A O 1
ATOM 796 N N . SER A 1 101 ? 6.793 3.130 5.063 1.00 94.06 101 SER A N 1
ATOM 797 C CA . SER A 1 101 ? 5.767 4.139 4.778 1.00 94.06 101 SER A CA 1
ATOM 798 C C . SER A 1 101 ? 4.381 3.581 5.076 1.00 94.06 101 SER A C 1
ATOM 800 O O . SER A 1 101 ? 4.070 2.457 4.682 1.00 94.06 101 SER A O 1
ATOM 802 N N . ALA A 1 102 ? 3.542 4.375 5.745 1.00 91.50 102 ALA A N 1
ATOM 803 C CA . ALA A 1 102 ? 2.180 3.996 6.099 1.00 91.50 102 ALA A CA 1
ATOM 804 C C . ALA A 1 102 ? 1.191 5.153 5.920 1.00 91.50 102 ALA A C 1
ATOM 806 O O . ALA A 1 102 ? 1.473 6.294 6.286 1.00 91.50 102 ALA A O 1
ATOM 807 N N . ILE A 1 103 ? 0.007 4.834 5.401 1.00 91.88 103 ILE A N 1
ATOM 808 C CA . ILE A 1 103 ? -1.160 5.714 5.331 1.00 91.88 103 ILE A CA 1
ATOM 809 C C . ILE A 1 103 ? -2.318 4.994 6.017 1.00 91.88 103 ILE A C 1
ATOM 811 O O . ILE A 1 103 ? -2.663 3.868 5.654 1.00 91.88 103 ILE A O 1
ATOM 815 N N . VAL A 1 104 ? -2.933 5.662 6.991 1.00 88.06 104 VAL A N 1
ATOM 816 C CA . VAL A 1 104 ? -4.117 5.170 7.701 1.00 88.06 104 VAL A CA 1
ATOM 817 C C . VAL A 1 104 ? -5.279 6.113 7.423 1.00 88.06 104 VAL A C 1
ATOM 819 O O . VAL A 1 104 ? -5.167 7.321 7.620 1.00 88.06 104 VAL A O 1
ATOM 822 N N . ILE A 1 105 ? -6.391 5.555 6.955 1.00 88.69 105 ILE A N 1
ATOM 823 C CA . ILE A 1 105 ? -7.624 6.283 6.652 1.00 88.69 105 ILE A CA 1
ATOM 824 C C . ILE A 1 105 ? -8.701 5.779 7.605 1.00 88.69 105 ILE A C 1
ATOM 826 O O . ILE A 1 105 ? -9.096 4.618 7.527 1.00 88.69 105 ILE A O 1
ATOM 830 N N . GLU A 1 106 ? -9.190 6.647 8.485 1.00 86.06 106 GLU A N 1
ATOM 831 C CA . GLU A 1 106 ? -10.341 6.347 9.336 1.00 86.06 106 GLU A CA 1
ATOM 832 C C . GLU A 1 106 ? -11.643 6.407 8.536 1.00 86.06 106 GLU A C 1
ATOM 834 O O . GLU A 1 106 ? -11.946 7.391 7.854 1.00 86.06 106 GLU A O 1
ATOM 839 N N . LEU A 1 107 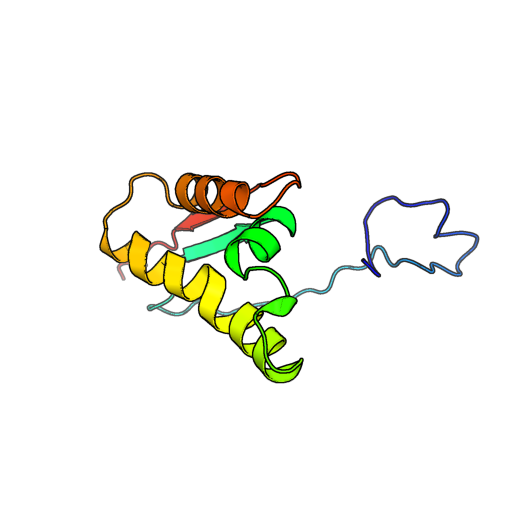? -12.425 5.335 8.625 1.00 87.06 107 LEU A N 1
ATOM 840 C CA . LEU A 1 107 ? -13.728 5.237 7.994 1.00 87.06 107 LEU A CA 1
ATOM 841 C C . LEU A 1 107 ? -14.781 5.756 8.970 1.00 87.06 107 LEU A C 1
ATOM 843 O O . LEU A 1 107 ? -15.170 5.093 9.927 1.00 87.06 107 LEU A O 1
ATOM 847 N N . GLN A 1 108 ? -15.247 6.976 8.718 1.00 78.88 108 GLN A N 1
ATOM 848 C CA . GLN A 1 108 ? -16.288 7.596 9.529 1.00 78.88 108 GLN A CA 1
ATOM 849 C C . GLN A 1 108 ? -17.595 6.804 9.418 1.00 78.88 108 GLN A C 1
ATOM 851 O O . GLN A 1 108 ? -18.091 6.532 8.316 1.00 78.88 108 GLN A O 1
ATOM 856 N N . ARG A 1 109 ? -18.203 6.488 10.567 1.00 70.31 109 ARG A N 1
ATOM 857 C CA . ARG A 1 109 ? -19.572 5.969 10.590 1.00 70.31 109 ARG A CA 1
ATOM 858 C C . ARG A 1 109 ? -20.506 7.026 10.014 1.00 70.31 109 ARG A C 1
ATOM 860 O O . ARG A 1 109 ? -20.577 8.148 10.508 1.00 70.31 109 ARG A O 1
ATOM 867 N N . ARG A 1 110 ? -21.263 6.656 8.980 1.00 62.78 110 ARG A N 1
ATOM 868 C CA . ARG A 1 110 ? 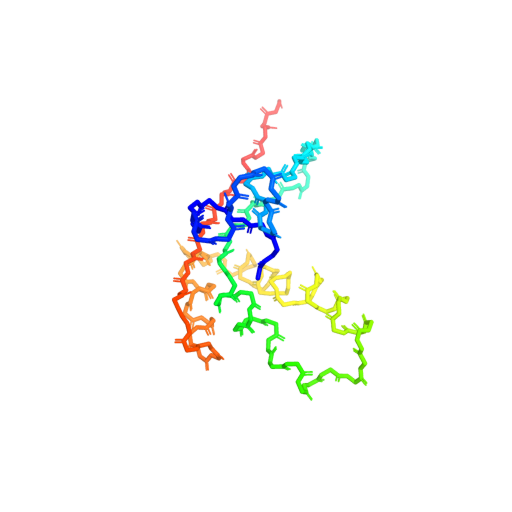-22.408 7.460 8.550 1.00 62.78 110 ARG A CA 1
ATOM 869 C C . ARG A 1 110 ? -23.466 7.383 9.645 1.00 62.78 110 ARG A C 1
ATOM 871 O O . ARG A 1 110 ? -24.107 6.348 9.802 1.00 62.78 110 ARG A O 1
ATOM 878 N N . ASN A 1 111 ? -23.618 8.466 10.398 1.00 57.34 111 ASN A N 1
ATOM 879 C CA . ASN A 1 111 ? -24.799 8.679 11.221 1.00 57.34 111 ASN A CA 1
ATOM 880 C C . ASN A 1 111 ? -25.957 8.952 10.252 1.00 57.34 111 ASN A C 1
ATOM 882 O O . ASN A 1 111 ? -25.998 10.020 9.642 1.00 57.34 111 ASN A O 1
ATOM 886 N N . ASN A 1 112 ? -26.813 7.952 10.042 1.00 56.09 112 ASN A N 1
ATOM 887 C CA . ASN A 1 112 ? -28.104 8.133 9.377 1.00 56.09 112 ASN A CA 1
ATOM 888 C C . ASN A 1 112 ? -29.139 8.615 10.390 1.00 56.09 112 ASN A C 1
ATOM 890 O O . ASN A 1 112 ? -29.127 8.073 11.519 1.00 56.09 112 ASN A O 1
#

Foldseek 3Di:
DQEDDDPVVCVPDNPNSHHPDDDDDDDDDDLPDWKDKDKDPLLLDLQLDDPVVDPDPVSSVCCSVDPRVPVLCVVVVVVVPVDSQVVSQVSSVVHGPDDIGMDMGTDDRPPD

Radius of gyration: 17.28 Å; chains: 1; bounding box: 44×33×51 Å

Sequence (112 aa):
MTRTIGDFMFKPDGLNIISPIPDITKIKLKSDDTFIVLVCDGVWEGIAGPPSCFKDEQQFEWEYSNRGIGRLLTENIRTHGENLAKDLVEKALHFSEDNCSAIVIELQRRNN

pLDDT: mean 77.07, std 15.44, range [48.97, 95.62]

Secondary structure (DSSP, 8-state):
--B-S--GGG--TT--SSB-PPP-------TT--EEEEE-HHHHHHHH--GGG-SSHHHHHHHHHHTHHHHHHHHHHHTT-TTHHHHHHHHHTTT--S---EEEEE------